Protein AF-A0A846T284-F1 (afdb_monomer_lite)

Structure (mmCIF, N/CA/C/O backbone):
data_AF-A0A846T284-F1
#
_entry.id   AF-A0A846T284-F1
#
loop_
_atom_site.group_PDB
_atom_site.id
_atom_site.type_symbol
_atom_site.label_atom_id
_atom_site.label_alt_id
_atom_site.label_comp_id
_atom_site.label_asym_id
_atom_site.label_entity_id
_atom_site.label_seq_id
_atom_site.pdbx_PDB_ins_code
_atom_site.Cartn_x
_atom_site.Cartn_y
_atom_site.Cartn_z
_atom_site.occupancy
_atom_site.B_iso_or_equiv
_atom_site.auth_seq_id
_atom_site.auth_comp_id
_atom_site.auth_asym_id
_atom_site.auth_atom_id
_atom_site.pdbx_PDB_model_num
ATOM 1 N N . MET A 1 1 ? -18.707 13.263 7.173 1.00 67.75 1 MET A N 1
ATOM 2 C CA . MET A 1 1 ? -18.409 12.102 6.310 1.00 67.75 1 MET A CA 1
ATOM 3 C C . MET A 1 1 ? -17.723 11.083 7.181 1.00 67.75 1 MET A C 1
ATOM 5 O O . MET A 1 1 ? -16.718 11.427 7.797 1.00 67.75 1 MET A O 1
ATOM 9 N N . ASP A 1 2 ? -18.285 9.886 7.266 1.00 84.50 2 ASP A N 1
ATOM 10 C CA . ASP A 1 2 ? -17.726 8.833 8.106 1.00 84.50 2 ASP A CA 1
ATOM 11 C C . ASP A 1 2 ? -16.411 8.325 7.506 1.00 84.50 2 ASP A C 1
ATOM 13 O O . ASP A 1 2 ? -16.251 8.257 6.284 1.00 84.50 2 ASP A O 1
ATOM 17 N N . ARG A 1 3 ? -15.438 8.035 8.375 1.00 94.25 3 ARG A N 1
ATOM 18 C CA . ARG A 1 3 ? -14.127 7.498 7.994 1.00 94.25 3 ARG A CA 1
ATOM 19 C C . ARG A 1 3 ? -14.121 5.987 8.182 1.00 94.25 3 ARG A C 1
ATOM 21 O O . ARG A 1 3 ? -14.731 5.485 9.121 1.00 94.25 3 ARG A O 1
ATOM 28 N N . ILE A 1 4 ? -13.377 5.279 7.338 1.00 96.25 4 ILE A N 1
ATOM 29 C CA . ILE A 1 4 ? -13.069 3.863 7.567 1.00 96.25 4 ILE A CA 1
ATOM 30 C C . ILE A 1 4 ? -12.164 3.784 8.802 1.00 96.25 4 ILE A C 1
ATOM 32 O O . ILE A 1 4 ? -11.123 4.440 8.841 1.00 96.25 4 ILE A O 1
ATOM 36 N N . THR A 1 5 ? -12.568 3.015 9.812 1.00 96.25 5 THR A N 1
ATOM 37 C CA . THR A 1 5 ? -11.850 2.893 11.094 1.00 96.25 5 THR A CA 1
ATOM 38 C C . THR A 1 5 ? -11.139 1.556 11.280 1.00 96.25 5 THR A C 1
ATOM 40 O O . THR A 1 5 ? -10.327 1.440 12.194 1.00 96.25 5 THR A O 1
ATOM 43 N N . ALA A 1 6 ? -11.392 0.561 10.427 1.00 95.44 6 ALA A N 1
ATOM 44 C CA . ALA A 1 6 ? -10.611 -0.673 10.432 1.00 95.44 6 ALA A CA 1
ATOM 45 C C . ALA A 1 6 ? -9.119 -0.361 10.180 1.00 95.44 6 ALA A C 1
ATOM 47 O O . ALA A 1 6 ? -8.829 0.551 9.390 1.00 95.44 6 ALA A O 1
ATOM 48 N N . PRO A 1 7 ? -8.177 -1.069 10.831 1.00 96.31 7 PRO A N 1
ATOM 49 C CA . PRO A 1 7 ? -6.765 -0.977 10.483 1.00 96.31 7 PRO A CA 1
ATOM 50 C C . PRO A 1 7 ? -6.564 -1.263 8.994 1.00 96.31 7 PRO A C 1
ATOM 52 O O . PRO A 1 7 ? -7.184 -2.157 8.419 1.00 96.31 7 PRO A O 1
ATOM 55 N N . ALA A 1 8 ? -5.717 -0.474 8.340 1.00 97.25 8 ALA A N 1
ATOM 56 C CA . ALA A 1 8 ? -5.468 -0.625 6.914 1.00 97.25 8 ALA A CA 1
ATOM 57 C C . ALA A 1 8 ? -3.988 -0.434 6.601 1.00 97.25 8 ALA A C 1
ATOM 59 O O . ALA A 1 8 ? -3.354 0.511 7.072 1.00 97.25 8 ALA A O 1
ATOM 60 N N . LEU A 1 9 ? -3.460 -1.300 5.742 1.00 97.50 9 LEU A N 1
ATOM 61 C CA . LEU A 1 9 ? -2.123 -1.185 5.180 1.00 97.50 9 LEU A CA 1
ATOM 62 C C . LEU A 1 9 ? -2.229 -0.978 3.670 1.00 97.50 9 LEU A C 1
ATOM 64 O O . LEU A 1 9 ? -2.802 -1.799 2.957 1.00 97.50 9 LEU A O 1
ATOM 68 N N . LEU A 1 10 ? -1.641 0.108 3.180 1.00 96.88 10 LEU A N 1
ATOM 69 C CA . LEU A 1 10 ? -1.445 0.363 1.760 1.00 96.88 10 LEU A CA 1
ATOM 70 C C . LEU A 1 10 ? 0.032 0.201 1.409 1.00 96.88 10 LEU A C 1
ATOM 72 O O . LEU A 1 10 ? 0.882 0.872 1.990 1.00 96.88 10 LEU A O 1
ATOM 76 N N . ILE A 1 11 ? 0.322 -0.633 0.414 1.00 97.12 11 ILE A N 1
ATOM 77 C CA . ILE A 1 11 ? 1.667 -0.837 -0.129 1.00 97.12 11 ILE A CA 1
ATOM 78 C C . ILE A 1 11 ? 1.687 -0.311 -1.566 1.00 97.12 11 ILE A C 1
ATOM 80 O O . ILE A 1 11 ? 0.937 -0.794 -2.413 1.00 97.12 11 ILE A O 1
ATOM 84 N N . ASN A 1 12 ? 2.540 0.672 -1.842 1.00 96.88 12 ASN A N 1
ATOM 85 C CA . ASN A 1 12 ? 2.741 1.249 -3.171 1.00 96.88 12 ASN A CA 1
ATOM 86 C C . ASN A 1 12 ? 4.172 0.997 -3.649 1.00 96.88 12 ASN A C 1
ATOM 88 O O . ASN A 1 12 ? 5.0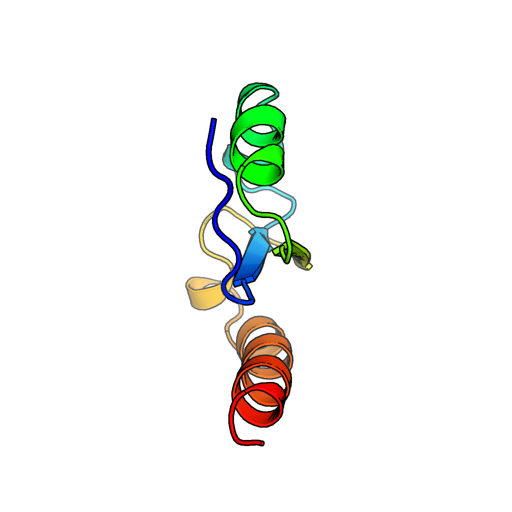93 1.015 -2.838 1.00 96.88 12 ASN A O 1
ATOM 92 N N . GLY A 1 13 ? 4.378 0.855 -4.957 1.00 96.81 13 GLY A N 1
ATOM 93 C CA . GLY A 1 13 ? 5.709 1.042 -5.535 1.00 96.81 13 GLY A CA 1
ATOM 94 C C . GLY A 1 13 ? 5.996 2.522 -5.804 1.00 96.81 13 GLY A C 1
ATOM 95 O O . GLY A 1 13 ? 5.092 3.281 -6.175 1.00 96.81 13 GLY A O 1
ATOM 96 N N . ALA A 1 14 ? 7.243 2.938 -5.600 1.00 95.62 14 ALA A N 1
ATOM 97 C CA . ALA A 1 14 ? 7.721 4.313 -5.740 1.00 95.62 14 ALA A CA 1
ATOM 98 C C . ALA A 1 14 ? 7.543 4.857 -7.167 1.00 95.62 14 ALA A C 1
ATOM 100 O O . ALA A 1 14 ? 7.236 6.038 -7.355 1.00 95.62 14 ALA A O 1
ATOM 101 N N . ASP A 1 15 ? 7.657 3.986 -8.169 1.00 95.44 15 ASP A N 1
ATOM 102 C CA . ASP A 1 15 ? 7.483 4.339 -9.575 1.00 95.44 15 ASP A CA 1
ATOM 103 C C . ASP A 1 15 ? 6.053 4.124 -10.079 1.00 95.44 15 ASP A C 1
ATOM 105 O O . ASP A 1 15 ? 5.712 4.577 -11.180 1.00 95.44 15 ASP A O 1
ATOM 109 N N . GLY A 1 16 ? 5.191 3.524 -9.251 1.00 92.00 16 GLY A N 1
ATOM 110 C CA . GLY A 1 16 ? 3.776 3.314 -9.527 1.00 92.00 16 GLY A CA 1
ATOM 111 C C . GLY A 1 16 ? 3.030 4.615 -9.834 1.00 92.00 16 GLY A C 1
ATOM 112 O O . GLY A 1 16 ? 3.333 5.694 -9.331 1.00 92.00 16 GLY A O 1
ATOM 113 N N . TYR A 1 17 ? 2.004 4.547 -10.679 1.00 90.38 17 TYR A N 1
ATOM 114 C CA . TYR A 1 17 ? 1.322 5.768 -11.114 1.00 90.38 17 TYR A CA 1
ATOM 115 C C . TYR A 1 17 ? 0.396 6.363 -10.044 1.00 90.38 17 TYR A C 1
ATOM 117 O O . TYR A 1 17 ? 0.118 7.556 -10.111 1.00 90.38 17 TYR A O 1
ATOM 125 N N . LEU A 1 18 ? -0.094 5.571 -9.080 1.00 88.25 18 LEU A N 1
ATOM 126 C CA . LEU A 1 18 ? -1.034 6.037 -8.049 1.00 88.25 18 LEU A CA 1
ATOM 127 C C . LEU A 1 18 ? -0.370 6.951 -7.016 1.00 88.25 18 LEU A C 1
ATOM 129 O O . LEU A 1 18 ? -0.955 7.972 -6.661 1.00 88.25 18 LEU A O 1
ATOM 133 N N . VAL A 1 19 ? 0.864 6.652 -6.593 1.00 86.62 19 VAL A N 1
ATOM 134 C CA . VAL A 1 19 ? 1.597 7.487 -5.619 1.00 86.62 19 VAL A CA 1
ATOM 135 C C . VAL A 1 19 ? 1.837 8.910 -6.144 1.00 86.62 19 VAL A C 1
ATOM 137 O O . VAL A 1 19 ? 1.928 9.857 -5.371 1.00 86.62 19 VAL A O 1
ATOM 140 N N . LYS A 1 20 ? 1.844 9.077 -7.473 1.00 87.06 20 LYS A N 1
ATOM 141 C CA . LYS A 1 20 ? 2.054 10.351 -8.177 1.00 87.06 20 LYS A CA 1
ATOM 142 C C . LYS A 1 20 ? 0.768 11.179 -8.345 1.00 87.06 20 LYS A C 1
ATOM 144 O O . LYS A 1 20 ? 0.822 12.292 -8.866 1.00 87.06 20 LYS A O 1
ATOM 149 N N . ARG A 1 21 ? -0.411 10.666 -7.961 1.00 90.75 21 ARG A N 1
ATOM 150 C CA . ARG A 1 21 ? -1.700 11.359 -8.157 1.00 90.75 21 ARG A CA 1
ATOM 151 C C . ARG A 1 21 ? -2.113 12.138 -6.909 1.00 90.75 21 ARG A C 1
ATOM 153 O O . ARG A 1 21 ? -2.440 11.542 -5.890 1.00 90.75 21 ARG A O 1
ATOM 160 N N . ALA A 1 22 ? -2.228 13.461 -7.033 1.00 90.88 22 ALA A N 1
ATOM 161 C CA . ALA A 1 22 ? -2.666 14.337 -5.940 1.00 90.88 22 ALA A CA 1
ATOM 162 C C . ALA A 1 22 ? -4.017 13.918 -5.323 1.00 90.88 22 ALA A C 1
ATOM 164 O O . ALA A 1 22 ? -4.150 13.894 -4.103 1.00 90.88 22 ALA A O 1
ATOM 165 N N . TYR A 1 23 ? -4.986 13.484 -6.142 1.0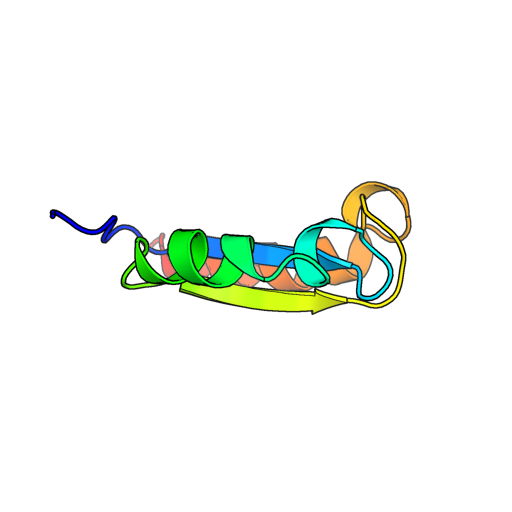0 91.38 23 TYR A N 1
ATOM 166 C CA . TYR A 1 23 ? -6.309 13.064 -5.652 1.00 91.38 23 TYR A CA 1
ATOM 167 C C . TYR A 1 23 ? -6.269 11.829 -4.733 1.00 91.38 23 TYR A C 1
ATOM 169 O O . TYR A 1 23 ? -7.239 11.551 -4.029 1.00 91.38 23 TYR A O 1
ATOM 177 N N . MET A 1 24 ? -5.178 11.053 -4.731 1.00 94.25 24 MET A N 1
ATOM 178 C CA . MET A 1 24 ? -5.054 9.901 -3.833 1.00 94.25 24 MET A CA 1
ATOM 179 C C . MET A 1 24 ? -4.927 10.331 -2.372 1.00 94.25 24 MET A C 1
ATOM 181 O O . MET A 1 24 ? -5.389 9.601 -1.501 1.00 94.25 24 MET A O 1
ATOM 185 N N . GLN A 1 25 ? -4.409 11.534 -2.102 1.00 91.94 25 GLN A N 1
ATOM 186 C CA . GLN A 1 25 ? -4.304 12.063 -0.740 1.00 91.94 25 GLN A CA 1
ATOM 187 C C . GLN A 1 25 ? -5.681 12.199 -0.080 1.00 91.94 25 GLN A C 1
ATOM 189 O O . GLN A 1 25 ? -5.867 11.803 1.069 1.00 91.94 25 GLN A O 1
ATOM 194 N N . GLU A 1 26 ? -6.687 12.648 -0.835 1.00 92.38 26 GLU A N 1
ATOM 195 C CA . GLU A 1 26 ? -8.069 12.723 -0.348 1.00 92.38 26 GLU A CA 1
ATOM 196 C C . GLU A 1 26 ? -8.659 11.341 -0.052 1.00 92.38 26 GLU A C 1
ATOM 198 O O . GLU A 1 26 ? -9.465 11.192 0.866 1.00 92.38 26 GLU A O 1
ATOM 203 N N . ARG A 1 27 ? -8.261 10.309 -0.807 1.00 93.38 27 ARG A N 1
ATOM 204 C CA . ARG A 1 27 ? -8.705 8.929 -0.561 1.00 93.38 27 ARG A CA 1
ATOM 205 C C . ARG A 1 27 ? -8.053 8.355 0.691 1.00 93.38 27 ARG A C 1
ATOM 207 O O . ARG A 1 27 ? -8.745 7.727 1.485 1.00 93.38 27 ARG A O 1
ATOM 214 N N . TYR A 1 28 ? -6.762 8.611 0.890 1.00 94.94 28 TYR A N 1
ATOM 215 C CA . TYR A 1 28 ? -6.033 8.192 2.089 1.00 94.94 28 TYR A CA 1
ATOM 216 C C . TYR A 1 28 ? -6.621 8.836 3.347 1.00 94.94 28 TYR A C 1
ATOM 218 O O . TYR A 1 28 ? -6.874 8.141 4.327 1.00 94.94 28 TYR A O 1
ATOM 226 N N . ALA A 1 29 ? -6.967 10.125 3.285 1.00 94.31 29 ALA A N 1
ATOM 227 C CA . ALA A 1 29 ? -7.576 10.859 4.397 1.00 94.31 29 ALA A CA 1
ATOM 228 C C . ALA A 1 29 ? -8.944 10.306 4.858 1.00 94.31 29 ALA A C 1
ATOM 230 O O . ALA A 1 29 ? -9.395 10.611 5.966 1.00 94.31 29 ALA A O 1
ATOM 231 N N . ARG A 1 30 ? -9.614 9.481 4.039 1.00 96.06 30 ARG A N 1
ATOM 232 C CA . ARG A 1 30 ? -10.883 8.822 4.401 1.00 96.06 30 ARG A CA 1
ATOM 233 C C . ARG A 1 30 ? -10.699 7.571 5.265 1.00 96.06 30 ARG A C 1
ATOM 235 O O . ARG A 1 30 ? -11.696 7.043 5.757 1.00 96.06 30 ARG A O 1
ATOM 242 N N . ILE A 1 31 ? -9.467 7.109 5.471 1.00 97.19 31 ILE A N 1
ATOM 243 C CA . ILE A 1 31 ? -9.142 5.929 6.276 1.00 97.19 31 ILE A CA 1
ATOM 244 C C . ILE A 1 31 ? -8.393 6.402 7.525 1.00 97.19 31 ILE A C 1
ATOM 246 O O . ILE A 1 31 ? -7.262 6.870 7.442 1.00 97.19 31 ILE A O 1
ATOM 250 N N . ALA A 1 32 ? -9.038 6.321 8.689 1.00 96.38 32 ALA A N 1
ATOM 251 C CA . ALA A 1 32 ? -8.516 6.886 9.933 1.00 96.38 32 ALA A CA 1
ATOM 252 C C . ALA A 1 32 ? -7.240 6.181 10.421 1.00 96.38 32 ALA A C 1
ATOM 254 O O . ALA A 1 32 ? -6.342 6.844 10.929 1.00 96.38 32 ALA A O 1
ATOM 255 N N . ASN A 1 33 ? -7.160 4.862 10.227 1.00 95.75 33 ASN A N 1
ATOM 256 C CA . ASN A 1 33 ? -6.083 4.007 10.731 1.00 95.75 33 ASN A CA 1
ATOM 257 C C . ASN A 1 33 ? -5.230 3.437 9.584 1.00 95.75 33 ASN A C 1
ATOM 259 O O . ASN A 1 33 ? -4.936 2.242 9.540 1.00 95.75 33 ASN A O 1
ATOM 263 N N . LEU A 1 34 ? -4.882 4.292 8.617 1.00 97.00 34 LEU A N 1
ATOM 264 C CA . LEU A 1 34 ? -4.103 3.910 7.442 1.00 97.00 34 LEU A CA 1
ATOM 265 C C . LEU A 1 34 ? -2.597 4.001 7.698 1.00 97.00 34 LEU A C 1
ATOM 267 O O . LEU A 1 34 ? -2.068 5.074 7.981 1.00 97.00 34 LEU A O 1
ATOM 271 N N . SER A 1 35 ? -1.899 2.894 7.476 1.00 97.06 35 SER A N 1
ATOM 272 C CA . SER A 1 35 ? -0.449 2.858 7.286 1.00 97.06 35 SER A CA 1
ATOM 273 C C . SER A 1 35 ? -0.127 2.818 5.795 1.00 97.06 35 SER A C 1
ATOM 275 O O . SER A 1 35 ? -0.654 1.973 5.075 1.00 97.06 35 SER A O 1
ATOM 277 N N . VAL A 1 36 ? 0.753 3.702 5.320 1.00 96.06 36 VAL A N 1
ATOM 278 C CA . VAL A 1 36 ? 1.214 3.711 3.922 1.00 96.06 36 VAL A CA 1
ATOM 279 C C . VAL A 1 36 ? 2.687 3.336 3.877 1.00 96.06 36 VAL A C 1
ATOM 281 O O . VAL A 1 36 ? 3.503 3.950 4.559 1.00 96.06 36 VAL A O 1
ATOM 284 N N . GLN A 1 37 ? 3.022 2.346 3.059 1.00 97.19 37 GLN A N 1
ATOM 285 C CA . GLN A 1 37 ? 4.385 1.891 2.811 1.00 97.19 37 GLN A CA 1
ATOM 286 C C . GLN A 1 37 ? 4.712 2.054 1.330 1.00 97.19 37 GLN A C 1
ATOM 288 O O . GLN A 1 37 ? 3.904 1.709 0.464 1.00 97.19 37 GLN A O 1
ATOM 293 N N . ILE A 1 38 ? 5.891 2.600 1.042 1.00 96.31 38 ILE A N 1
ATOM 294 C CA . ILE A 1 38 ? 6.390 2.786 -0.321 1.00 96.31 38 ILE A CA 1
ATOM 295 C C . ILE A 1 38 ? 7.619 1.897 -0.492 1.00 96.31 38 ILE A C 1
ATOM 297 O O . ILE A 1 38 ? 8.586 2.021 0.256 1.00 96.31 38 ILE A O 1
ATOM 301 N N . LEU A 1 39 ? 7.563 1.004 -1.472 1.00 96.94 39 LEU A N 1
ATOM 302 C CA . LEU A 1 39 ? 8.638 0.093 -1.845 1.00 96.94 39 LEU A CA 1
ATOM 303 C C . LEU A 1 39 ? 9.271 0.533 -3.173 1.00 96.94 39 LEU A C 1
ATOM 305 O O . LEU A 1 39 ? 8.608 1.212 -3.957 1.00 96.94 39 LEU A O 1
ATOM 309 N N . PRO A 1 40 ? 10.526 0.160 -3.468 1.00 96.44 40 PRO A N 1
ATOM 310 C CA . PRO A 1 40 ? 11.070 0.292 -4.819 1.00 96.44 40 PRO A CA 1
ATOM 311 C C . PRO A 1 40 ? 10.204 -0.454 -5.852 1.00 96.44 40 PRO A C 1
ATOM 313 O O . PRO A 1 40 ? 9.560 -1.445 -5.511 1.00 96.44 40 PRO A O 1
ATOM 316 N N . GLY A 1 41 ? 10.200 0.005 -7.106 1.00 94.69 41 GLY A N 1
ATOM 317 C CA . GLY A 1 41 ? 9.494 -0.660 -8.209 1.00 94.69 41 GLY A CA 1
ATOM 318 C C . GLY A 1 41 ? 8.201 0.025 -8.658 1.00 94.69 41 GLY A C 1
ATOM 319 O O . GLY A 1 41 ? 7.852 1.127 -8.216 1.00 94.69 41 GLY A O 1
ATOM 320 N N . GLY A 1 42 ? 7.518 -0.626 -9.597 1.00 95.38 42 GLY A N 1
ATOM 321 C CA . GLY A 1 42 ? 6.389 -0.113 -10.361 1.00 95.38 42 GLY A CA 1
A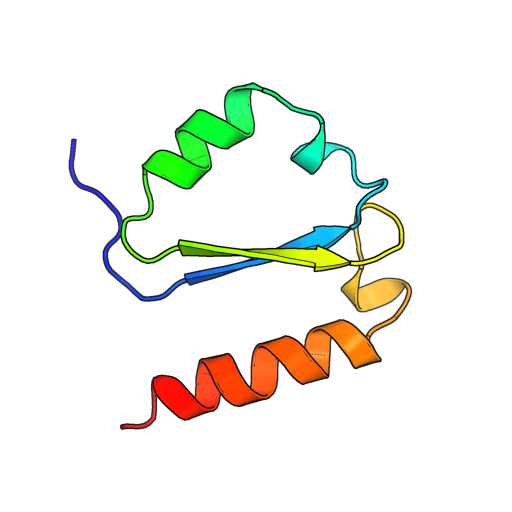TOM 322 C C . GLY A 1 42 ? 5.031 -0.220 -9.666 1.00 95.38 42 GLY A C 1
ATOM 323 O O . GLY A 1 42 ? 4.881 -0.086 -8.456 1.00 95.38 42 GLY A O 1
ATOM 324 N N . HIS A 1 43 ? 3.966 -0.359 -10.456 1.00 96.25 43 HIS A N 1
ATOM 325 C CA . HIS A 1 43 ? 2.603 -0.337 -9.919 1.00 96.25 43 HIS A CA 1
ATOM 326 C C . HIS A 1 43 ? 2.254 -1.596 -9.110 1.00 96.25 43 HIS A C 1
ATOM 328 O O . HIS A 1 43 ? 1.410 -1.516 -8.213 1.00 96.25 43 HIS A O 1
ATOM 334 N N . HIS A 1 44 ? 2.895 -2.730 -9.399 1.00 96.44 44 HIS A N 1
ATOM 335 C CA . HIS A 1 44 ? 2.544 -4.027 -8.831 1.00 96.44 44 HIS A CA 1
ATOM 336 C C . HIS A 1 44 ? 3.703 -4.576 -7.985 1.00 96.44 44 HIS A C 1
ATOM 338 O O . HIS A 1 44 ? 4.277 -5.602 -8.347 1.00 96.44 44 HIS A O 1
ATOM 344 N N . PRO A 1 45 ? 4.030 -3.958 -6.829 1.00 95.69 45 PRO A N 1
ATOM 345 C CA . PRO A 1 45 ? 5.192 -4.356 -6.031 1.00 95.69 45 PRO A CA 1
ATOM 346 C C . PRO A 1 45 ? 5.161 -5.845 -5.651 1.00 95.69 45 PRO A C 1
ATOM 348 O O . PRO A 1 45 ? 6.184 -6.507 -5.683 1.00 95.69 45 PRO A O 1
ATOM 351 N N . HIS A 1 46 ? 3.972 -6.411 -5.418 1.00 96.69 46 HIS A N 1
ATOM 352 C CA . HIS A 1 46 ? 3.786 -7.828 -5.095 1.00 96.69 46 HIS A CA 1
ATOM 353 C C . HIS A 1 46 ? 4.067 -8.807 -6.252 1.00 96.69 46 HIS A C 1
ATOM 355 O O . HIS A 1 46 ? 4.250 -9.991 -5.989 1.00 96.69 46 HIS A O 1
ATOM 361 N N . LEU A 1 47 ? 4.057 -8.354 -7.511 1.00 96.94 47 LEU A N 1
ATOM 362 C CA . LEU A 1 47 ? 4.426 -9.175 -8.674 1.00 96.94 47 LEU A CA 1
ATOM 363 C C . LEU A 1 47 ? 5.895 -8.990 -9.062 1.00 96.94 47 LEU A C 1
ATOM 365 O O . LEU A 1 47 ? 6.493 -9.902 -9.622 1.00 96.94 47 LEU A O 1
ATOM 369 N N . GLU A 1 48 ? 6.450 -7.808 -8.796 1.00 96.44 48 GLU A N 1
ATOM 370 C CA . GLU A 1 48 ? 7.818 -7.439 -9.166 1.00 96.44 48 GLU A CA 1
ATOM 371 C C . GLU A 1 48 ? 8.842 -7.965 -8.148 1.00 96.44 48 GLU A C 1
ATOM 373 O O . GLU A 1 48 ? 9.815 -8.609 -8.533 1.00 96.44 48 GLU A O 1
ATOM 378 N N . ASP A 1 49 ? 8.595 -7.732 -6.856 1.00 96.56 49 ASP A N 1
ATOM 379 C CA . ASP A 1 49 ? 9.383 -8.265 -5.744 1.00 96.56 49 ASP A CA 1
ATOM 380 C C . ASP A 1 49 ? 8.447 -8.593 -4.559 1.00 96.56 49 ASP A C 1
ATOM 382 O O . ASP A 1 49 ? 8.087 -7.716 -3.765 1.00 96.56 49 ASP A O 1
ATOM 386 N N . PRO A 1 50 ? 7.992 -9.852 -4.431 1.00 97.06 50 PRO A N 1
ATOM 387 C CA . PRO A 1 50 ? 7.002 -10.229 -3.424 1.00 97.06 50 PRO A CA 1
ATOM 388 C C . PRO A 1 50 ? 7.547 -10.222 -1.988 1.00 97.06 50 PRO A C 1
ATOM 390 O O . PRO A 1 50 ? 6.767 -10.103 -1.036 1.00 97.06 50 PRO A O 1
ATOM 393 N N . GLU A 1 51 ? 8.861 -10.359 -1.792 1.00 98.19 51 GLU A N 1
ATOM 394 C CA . GLU A 1 51 ? 9.448 -10.590 -0.468 1.00 98.19 51 GLU A CA 1
ATOM 395 C C . GLU A 1 51 ? 9.294 -9.377 0.481 1.00 98.19 51 GLU A C 1
ATOM 397 O O . GLU A 1 51 ? 8.832 -9.559 1.616 1.00 98.19 51 GLU A O 1
ATOM 402 N N . PRO A 1 52 ? 9.572 -8.122 0.066 1.00 97.94 52 PRO A N 1
ATOM 403 C CA . PRO A 1 52 ? 9.269 -6.942 0.871 1.00 97.94 52 PRO A CA 1
ATOM 404 C C . PRO A 1 52 ? 7.778 -6.783 1.188 1.00 97.94 52 PRO A C 1
ATOM 406 O O . PRO A 1 52 ? 7.441 -6.359 2.294 1.00 97.94 52 PRO A O 1
ATOM 409 N N . CYS A 1 53 ? 6.874 -7.143 0.268 1.00 97.88 53 CYS A N 1
ATOM 410 C CA . CYS A 1 53 ? 5.437 -7.114 0.545 1.00 97.88 53 CYS A CA 1
ATOM 411 C C . CYS A 1 53 ? 5.065 -8.107 1.653 1.00 97.88 53 CYS A C 1
ATOM 413 O O . CYS A 1 53 ? 4.372 -7.732 2.600 1.00 97.88 53 CYS A O 1
ATOM 415 N N . ALA A 1 54 ? 5.564 -9.345 1.585 1.00 97.75 54 ALA A N 1
ATOM 416 C CA . ALA A 1 54 ? 5.311 -10.365 2.603 1.00 97.75 54 ALA A CA 1
ATOM 417 C C . ALA A 1 54 ? 5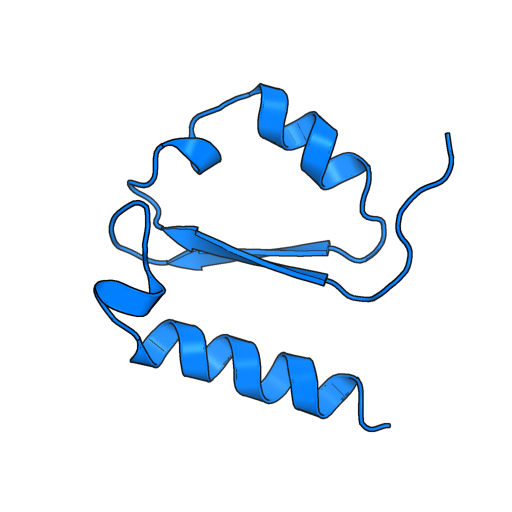.808 -9.936 3.997 1.00 97.75 54 ALA A C 1
ATOM 419 O O . ALA A 1 54 ? 5.088 -10.102 4.985 1.00 97.75 54 ALA A O 1
ATOM 420 N N . ARG A 1 55 ? 6.992 -9.309 4.075 1.00 97.88 55 ARG A N 1
ATOM 421 C CA . ARG A 1 55 ? 7.542 -8.756 5.329 1.00 97.88 55 ARG A CA 1
ATOM 422 C C . ARG A 1 55 ? 6.661 -7.686 5.973 1.00 97.88 55 ARG A C 1
ATOM 424 O O . ARG A 1 55 ? 6.680 -7.566 7.193 1.00 97.88 55 ARG A O 1
ATOM 431 N N . LEU A 1 56 ? 5.919 -6.913 5.182 1.00 97.69 56 LEU A N 1
ATOM 432 C CA . LEU A 1 56 ? 4.987 -5.900 5.688 1.00 97.69 56 LEU A CA 1
ATOM 433 C C . LEU A 1 56 ? 3.628 -6.505 6.068 1.00 97.69 56 LEU A C 1
ATOM 435 O O . LEU A 1 56 ? 3.034 -6.103 7.067 1.00 97.69 56 LEU A O 1
ATOM 439 N N . LEU A 1 57 ? 3.149 -7.485 5.297 1.00 97.00 57 LEU A N 1
ATOM 440 C CA . LEU A 1 57 ? 1.858 -8.139 5.526 1.00 97.00 57 LEU A CA 1
ATOM 441 C C . LEU A 1 57 ? 1.855 -9.004 6.794 1.00 97.00 57 LEU A C 1
ATOM 443 O O . LEU A 1 57 ? 0.897 -8.951 7.562 1.00 97.00 57 LEU A O 1
ATOM 447 N N . ALA A 1 58 ? 2.917 -9.777 7.040 1.00 96.25 58 ALA A N 1
ATOM 448 C CA . ALA A 1 58 ? 2.998 -10.678 8.192 1.00 96.25 58 ALA A CA 1
ATOM 449 C C . ALA A 1 58 ? 2.767 -9.983 9.557 1.00 96.25 58 ALA A C 1
ATOM 451 O O . ALA A 1 58 ? 1.884 -10.424 10.296 1.00 96.25 58 ALA A O 1
ATOM 452 N N . PRO A 1 59 ? 3.483 -8.895 9.916 1.00 95.50 59 PRO A N 1
ATOM 453 C CA . PRO A 1 59 ? 3.242 -8.198 11.177 1.00 95.50 59 PRO A CA 1
ATOM 454 C C . PRO A 1 59 ? 1.890 -7.476 11.209 1.00 95.50 59 PRO A C 1
ATOM 456 O O . PRO A 1 59 ? 1.287 -7.396 12.276 1.00 95.50 59 PRO A O 1
ATOM 459 N N . PHE A 1 60 ? 1.391 -6.987 10.067 1.00 96.38 60 PHE A N 1
ATOM 460 C CA . PHE A 1 60 ? 0.077 -6.344 9.990 1.00 96.38 60 PHE A CA 1
ATOM 461 C C . PHE A 1 60 ? -1.044 -7.312 10.395 1.00 96.38 60 PHE A C 1
ATOM 463 O O . PHE A 1 60 ? -1.833 -6.995 11.281 1.00 96.38 60 PHE A O 1
ATOM 470 N N . PHE A 1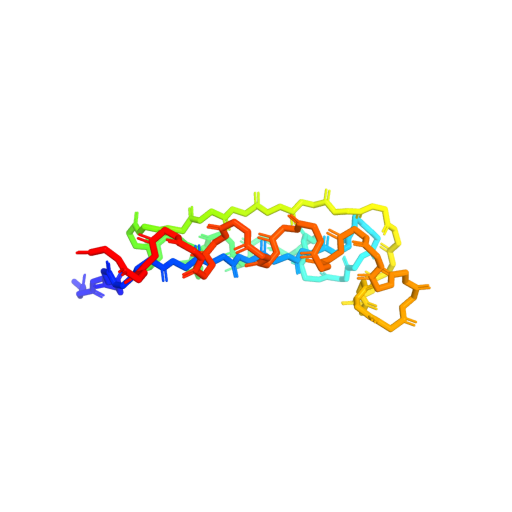 61 ? -1.057 -8.526 9.839 1.00 94.69 61 PHE A N 1
ATOM 471 C CA . PHE A 1 61 ? -2.056 -9.535 10.208 1.00 94.69 61 PHE A CA 1
ATOM 472 C C . PHE A 1 61 ? -1.839 -10.125 11.607 1.00 94.69 61 PHE A C 1
ATOM 474 O O . PHE A 1 61 ? -2.805 -10.471 12.281 1.00 94.69 61 PHE A O 1
ATOM 481 N N . ALA A 1 62 ? -0.594 -10.210 12.084 1.00 92.81 62 ALA A N 1
ATOM 482 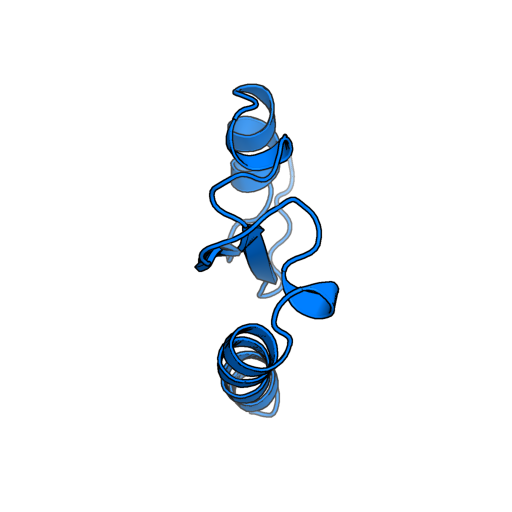C CA . ALA A 1 62 ? -0.318 -10.659 13.450 1.00 92.81 62 ALA A CA 1
ATOM 483 C C . ALA A 1 62 ? -0.829 -9.672 14.519 1.00 92.81 62 ALA A C 1
ATOM 485 O O . ALA A 1 62 ? -1.129 -10.088 15.639 1.00 92.81 62 ALA A O 1
ATOM 486 N N . ALA A 1 63 ? -0.925 -8.380 14.188 1.00 80.75 63 ALA A N 1
ATOM 487 C CA . ALA A 1 63 ? -1.429 -7.348 15.090 1.00 80.75 63 ALA A CA 1
ATOM 488 C C . ALA A 1 63 ? -2.960 -7.379 15.257 1.00 80.75 63 ALA A C 1
ATOM 490 O O . ALA A 1 63 ? -3.439 -6.992 16.318 1.00 80.75 63 ALA A O 1
ATOM 491 N N . GLU A 1 64 ? -3.712 -7.859 14.258 1.00 65.62 64 GLU A N 1
ATOM 492 C CA . GLU A 1 64 ? -5.179 -8.000 14.336 1.00 65.62 64 GLU A CA 1
ATOM 493 C C . GLU A 1 64 ? -5.646 -9.303 15.003 1.00 65.62 64 GLU A C 1
ATOM 495 O O . GLU A 1 64 ? -6.808 -9.427 15.374 1.00 65.62 64 GLU A O 1
ATOM 500 N N . ALA A 1 65 ? -4.757 -10.283 15.180 1.00 59.34 65 ALA A N 1
ATOM 501 C CA . ALA A 1 65 ? -5.080 -11.557 15.826 1.00 59.34 65 ALA A CA 1
ATOM 502 C C . ALA A 1 65 ? -5.125 -11.483 17.373 1.00 59.34 65 ALA A C 1
ATOM 504 O O . ALA A 1 65 ? -5.157 -12.526 18.031 1.00 59.34 65 ALA A O 1
ATOM 505 N N . ARG A 1 66 ? -5.085 -10.276 17.953 1.00 45.31 66 ARG A N 1
ATOM 506 C CA . ARG A 1 66 ? -5.147 -9.997 19.397 1.00 45.31 66 ARG A CA 1
ATOM 507 C C . ARG A 1 66 ? -6.399 -9.205 19.735 1.00 45.31 66 ARG A C 1
ATOM 509 O O . ARG A 1 66 ? -6.977 -9.509 20.800 1.00 45.31 66 ARG A O 1
#

Foldseek 3Di:
DAAAEPAEEAEAEPAEPLVVDPVVVVVQVSHPRYDYHYDHDYGCCCVVPVPVVCVVVVVSVVVVVD

Sequence (66 aa):
MDRITAPALLINGADGYLVKRAYMQERYARIANLSVQILPGGHHPHLEDPEPCARLLAPFFAAEAR

pLDDT: mean 92.7, std 9.32, range [45.31, 98.19]

Radius of gyration: 12.87 Å; chains: 1; bounding box: 30×26×30 Å

Secondary structure (DSSP, 8-state):
-PPB-S-EEEEEETTSTTTT-THHHHHHTTBTTEEEEEESSSS-HHHH-HHHHHHHHHHHHHHHT-